Protein AF-A0A7S0XQR8-F1 (afdb_monomer_lite)

Foldseek 3Di:
DQFDPPVLFDPPDDSVVGGDPDDDDPPPPPDDDPQPDAQEQEDEPPLADPPDPSNVSSVSNCVVVVHAYAYDYDDDDFDPPPDPDPDPPVPDPVDDDPPNPDGCDPVNVVVVVVSNVVSCVVCVVVVHHD

pLDDT: mean 82.8, std 17.37, range [46.28, 98.38]

Structure (mmCIF, N/CA/C/O backbone):
data_AF-A0A7S0XQR8-F1
#
_entry.id   AF-A0A7S0XQR8-F1
#
loop_
_atom_site.group_PDB
_atom_site.id
_atom_site.type_symbol
_atom_site.label_atom_id
_atom_site.label_alt_id
_atom_site.label_comp_id
_atom_site.label_asym_id
_atom_site.label_entity_id
_atom_site.label_seq_id
_atom_site.pdbx_PDB_ins_code
_atom_site.Cartn_x
_atom_site.Cartn_y
_atom_site.Cartn_z
_atom_site.occupancy
_atom_site.B_iso_or_equiv
_atom_site.auth_seq_id
_atom_site.auth_comp_id
_atom_site.auth_asym_id
_atom_site.auth_atom_id
_atom_site.pdbx_PDB_model_num
ATOM 1 N N . ASP A 1 1 ? 14.824 14.125 15.981 1.00 71.06 1 ASP A N 1
ATOM 2 C CA . ASP A 1 1 ? 14.408 13.001 15.124 1.00 71.06 1 ASP A CA 1
ATOM 3 C C . ASP A 1 1 ? 12.942 13.220 14.765 1.00 71.06 1 ASP A C 1
ATOM 5 O O . ASP A 1 1 ? 12.205 13.658 15.638 1.00 71.06 1 ASP A O 1
ATOM 9 N N . ARG A 1 2 ? 12.547 13.032 13.500 1.00 85.00 2 ARG A N 1
ATOM 10 C CA . ARG A 1 2 ? 11.142 13.145 13.051 1.00 85.00 2 ARG A CA 1
ATOM 11 C C . ARG A 1 2 ? 10.463 11.772 13.000 1.00 85.00 2 ARG A C 1
ATOM 13 O O . ARG A 1 2 ? 9.470 11.608 12.299 1.00 85.00 2 ARG A O 1
ATOM 20 N N . SER A 1 3 ? 11.015 10.763 13.669 1.00 88.06 3 SER A N 1
ATOM 21 C CA . SER A 1 3 ? 10.360 9.468 13.847 1.00 88.06 3 SER A CA 1
ATOM 22 C C . SER A 1 3 ? 8.970 9.634 14.463 1.00 88.06 3 SER A C 1
ATOM 24 O O . SER A 1 3 ? 8.762 10.519 15.296 1.00 88.06 3 SER A O 1
ATOM 26 N N . VAL A 1 4 ? 8.029 8.768 14.086 1.00 89.44 4 VAL A N 1
ATOM 27 C CA . VAL A 1 4 ? 6.722 8.718 14.754 1.00 89.44 4 VAL A CA 1
ATOM 28 C C . VAL A 1 4 ? 6.941 8.367 16.238 1.00 89.44 4 VAL A C 1
ATOM 30 O O . VAL A 1 4 ? 7.815 7.542 16.530 1.00 89.44 4 VAL A O 1
ATOM 33 N N . PRO A 1 5 ? 6.203 8.981 17.185 1.00 89.19 5 PRO A N 1
ATOM 34 C CA . PRO A 1 5 ? 6.317 8.648 18.601 1.00 89.19 5 PRO A CA 1
ATOM 35 C C . PRO A 1 5 ? 6.113 7.152 18.850 1.00 89.19 5 PRO A C 1
ATOM 37 O O . PRO A 1 5 ? 5.190 6.552 18.303 1.00 89.19 5 PRO A O 1
ATOM 40 N N . SER A 1 6 ? 6.918 6.552 19.732 1.00 87.94 6 SER A N 1
ATOM 41 C CA . SER A 1 6 ? 6.830 5.117 20.054 1.00 87.94 6 SER A CA 1
ATOM 42 C C . SER A 1 6 ? 5.462 4.679 20.594 1.00 87.94 6 SER A C 1
ATOM 44 O O . SER A 1 6 ? 5.177 3.492 20.624 1.00 87.94 6 SER A O 1
ATOM 46 N N . THR A 1 7 ? 4.620 5.619 21.028 1.00 89.25 7 THR A N 1
ATOM 47 C CA . THR A 1 7 ? 3.235 5.373 21.455 1.00 89.25 7 THR A CA 1
ATOM 48 C C . THR A 1 7 ? 2.279 5.081 20.296 1.00 89.25 7 THR A C 1
ATOM 50 O O . THR A 1 7 ? 1.242 4.474 20.521 1.00 89.25 7 THR A O 1
ATOM 53 N N . GLU A 1 8 ? 2.601 5.526 19.079 1.00 88.69 8 GLU A N 1
ATOM 54 C CA . GLU A 1 8 ? 1.808 5.301 17.856 1.00 88.69 8 GLU A CA 1
ATOM 55 C C . GLU A 1 8 ? 2.406 4.204 16.958 1.00 88.69 8 GLU A C 1
ATOM 57 O O . GLU A 1 8 ? 1.848 3.864 15.915 1.00 88.69 8 GLU A O 1
ATOM 62 N N . VAL A 1 9 ? 3.569 3.670 17.337 1.00 93.44 9 VAL A N 1
ATOM 63 C CA . VAL A 1 9 ? 4.271 2.606 16.618 1.00 93.44 9 VAL A CA 1
ATOM 64 C C . VAL A 1 9 ? 4.035 1.288 17.361 1.00 93.44 9 VAL A C 1
ATOM 66 O O . VAL A 1 9 ? 4.172 1.247 18.584 1.00 93.44 9 VAL A O 1
ATOM 69 N N . PRO A 1 10 ? 3.706 0.187 16.663 1.00 94.75 10 PRO A N 1
ATOM 70 C CA . PRO A 1 10 ? 3.485 -1.089 17.326 1.00 94.75 10 PRO A CA 1
ATOM 71 C C . PRO A 1 10 ? 4.796 -1.631 17.906 1.00 94.75 10 PRO A C 1
ATOM 73 O O . PRO A 1 10 ? 5.871 -1.405 17.354 1.00 94.75 10 PRO A O 1
ATOM 76 N N . SER A 1 11 ? 4.713 -2.420 18.980 1.00 94.81 11 SER A N 1
ATOM 77 C CA . SER A 1 11 ? 5.889 -2.912 19.722 1.00 94.81 11 SER A CA 1
ATOM 78 C C . SER A 1 11 ? 6.893 -3.721 18.888 1.00 94.81 11 SER A C 1
ATOM 80 O O . SER A 1 11 ? 8.070 -3.786 19.235 1.00 94.81 11 SER A O 1
ATOM 82 N N . TRP A 1 12 ? 6.448 -4.330 17.787 1.00 94.88 12 TRP A N 1
ATOM 83 C CA . TRP A 1 12 ? 7.282 -5.100 16.860 1.00 94.88 12 TRP A CA 1
ATOM 84 C C . TRP A 1 12 ? 7.957 -4.250 15.770 1.00 94.88 12 TRP A C 1
ATOM 86 O O . TRP A 1 12 ? 8.796 -4.763 15.028 1.00 94.88 12 TRP A O 1
ATOM 96 N N . MET A 1 13 ? 7.612 -2.966 15.639 1.00 94.81 13 MET A N 1
ATOM 97 C CA . MET A 1 13 ? 8.189 -2.061 14.645 1.00 94.81 13 MET A CA 1
ATOM 98 C C . MET A 1 13 ? 9.190 -1.111 15.297 1.00 94.81 13 MET A C 1
ATOM 100 O O . MET A 1 13 ? 8.903 -0.436 16.278 1.00 94.81 13 MET A O 1
ATOM 104 N N . LEU A 1 14 ? 10.372 -1.006 14.692 1.00 94.25 14 LEU A N 1
ATOM 105 C CA . LEU A 1 14 ? 11.354 -0.001 15.086 1.00 94.25 14 LEU A CA 1
ATOM 106 C C . LEU A 1 14 ? 10.855 1.398 14.679 1.00 94.25 14 LEU A C 1
ATOM 108 O O . LEU A 1 14 ? 10.604 1.599 13.484 1.00 94.25 14 LEU A O 1
ATOM 112 N N . PRO A 1 15 ? 10.780 2.383 15.595 1.00 93.00 15 PRO A N 1
ATOM 113 C CA . PRO A 1 15 ? 10.345 3.745 15.267 1.00 93.00 15 PRO A CA 1
ATOM 114 C C . PRO A 1 15 ? 11.150 4.389 14.133 1.00 93.00 15 PRO A C 1
ATOM 116 O O . PR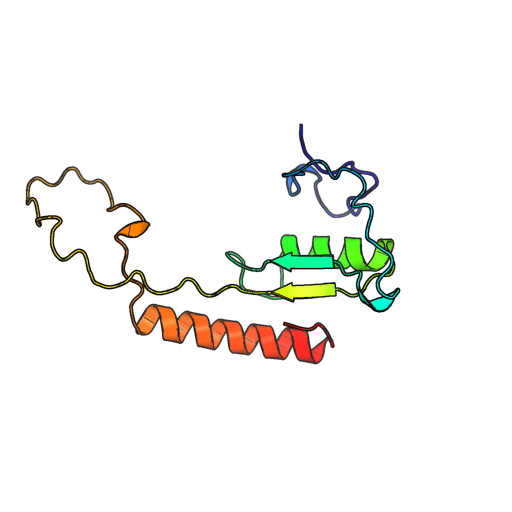O A 1 15 ? 10.600 5.142 13.334 1.00 93.00 15 PRO A O 1
ATOM 119 N N . GLN A 1 16 ? 12.426 4.017 13.985 1.00 93.88 16 GLN A N 1
ATOM 120 C CA . GLN A 1 16 ? 13.337 4.500 12.939 1.00 93.88 16 GLN A CA 1
ATOM 121 C C . GLN A 1 16 ? 12.922 4.080 11.519 1.00 93.88 16 GLN A C 1
ATOM 123 O O . GLN A 1 16 ? 13.425 4.631 10.542 1.00 93.88 16 GLN A O 1
ATOM 128 N N . ARG A 1 17 ? 12.003 3.113 11.376 1.00 93.81 17 ARG A N 1
ATOM 129 C CA . ARG A 1 17 ? 11.389 2.763 10.081 1.00 93.81 17 ARG A CA 1
ATOM 130 C C . ARG A 1 17 ? 10.320 3.761 9.645 1.00 93.81 17 ARG A C 1
ATOM 132 O O . ARG A 1 17 ? 9.860 3.693 8.509 1.00 93.81 17 ARG A O 1
ATOM 139 N N . THR A 1 18 ? 9.928 4.670 10.530 1.00 94.69 18 THR A N 1
ATOM 140 C CA . THR A 1 18 ? 8.905 5.681 10.283 1.00 94.69 18 THR A CA 1
ATOM 141 C C . THR A 1 18 ? 9.516 7.072 10.362 1.00 94.69 18 THR A C 1
ATOM 143 O O . THR A 1 18 ? 10.471 7.316 11.098 1.00 94.69 18 THR A O 1
ATOM 146 N N . ARG A 1 19 ? 8.958 8.008 9.596 1.00 94.06 19 ARG A N 1
ATOM 147 C CA . ARG A 1 19 ? 9.324 9.420 9.673 1.00 94.06 19 ARG A CA 1
ATOM 148 C C . ARG A 1 19 ? 8.122 10.274 9.310 1.00 94.06 19 ARG A C 1
ATOM 150 O O . ARG A 1 19 ? 7.564 10.121 8.227 1.00 94.06 19 ARG A O 1
ATOM 157 N N . VAL A 1 20 ? 7.765 11.198 10.189 1.00 93.19 20 VAL A N 1
ATOM 158 C CA . VAL A 1 20 ? 6.780 12.245 9.937 1.00 93.19 20 VAL A CA 1
ATOM 159 C C . VAL A 1 20 ? 7.371 13.214 8.914 1.00 93.19 20 VAL A C 1
ATOM 161 O O . VAL A 1 20 ? 8.376 13.883 9.167 1.00 93.19 20 VAL A O 1
ATOM 164 N N . LEU A 1 21 ? 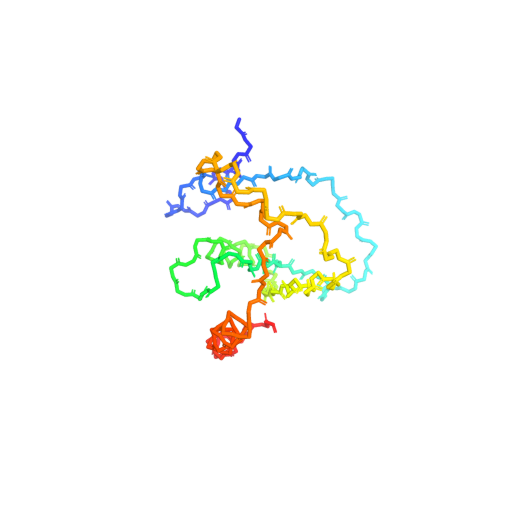6.777 13.245 7.721 1.00 92.00 21 LEU A N 1
ATOM 165 C CA . LEU A 1 21 ? 7.202 14.145 6.645 1.00 92.00 21 LEU A CA 1
ATOM 166 C C . LEU A 1 21 ? 6.598 15.540 6.816 1.00 92.00 21 LEU A C 1
ATOM 168 O O . LEU A 1 21 ? 7.296 16.538 6.641 1.00 92.00 21 LEU A O 1
ATOM 172 N N . THR A 1 22 ? 5.329 15.586 7.215 1.00 88.81 22 THR A N 1
ATOM 173 C CA . THR A 1 22 ? 4.551 16.808 7.400 1.00 88.81 22 THR A CA 1
ATOM 174 C C . THR A 1 22 ? 3.880 16.745 8.763 1.00 88.81 22 THR A C 1
ATOM 176 O O . THR A 1 22 ? 3.156 15.793 9.055 1.00 88.81 22 THR A O 1
ATOM 179 N N . GLU A 1 23 ? 4.140 17.742 9.607 1.00 81.44 23 GLU A N 1
ATOM 180 C CA . GLU A 1 23 ? 3.404 17.910 10.858 1.00 81.44 23 GLU A CA 1
ATOM 181 C C . GLU A 1 23 ? 1.957 18.259 10.515 1.00 81.44 23 GLU A C 1
ATOM 183 O O . GLU A 1 23 ? 1.684 19.127 9.687 1.00 81.44 23 GLU A O 1
ATOM 188 N N . THR A 1 24 ? 1.019 17.509 11.081 1.00 67.50 24 THR A N 1
ATOM 189 C CA . THR A 1 24 ? -0.397 17.718 10.797 1.00 67.50 24 THR A CA 1
ATOM 190 C C . THR A 1 24 ? -0.870 18.899 11.636 1.00 67.50 24 THR A C 1
ATOM 192 O O . THR A 1 24 ? -1.097 18.747 12.833 1.00 67.50 24 THR A O 1
ATOM 195 N N . GLU A 1 25 ? -1.056 20.071 11.027 1.00 57.47 25 GLU A N 1
ATOM 196 C CA . GLU A 1 25 ? -2.073 20.985 11.543 1.00 57.47 25 GLU A CA 1
ATOM 197 C C . GLU A 1 25 ? -3.397 20.233 11.475 1.00 57.47 25 GLU A C 1
ATOM 199 O O . GLU A 1 25 ? -3.689 19.610 10.452 1.00 57.47 25 GLU A O 1
ATOM 204 N N . THR A 1 26 ? -4.153 20.226 12.575 1.00 47.81 26 THR A N 1
ATOM 205 C CA . THR A 1 26 ? -5.492 19.645 12.669 1.00 47.81 26 THR A CA 1
ATOM 206 C C . THR A 1 26 ? -6.242 19.984 11.391 1.00 47.81 26 THR A C 1
ATOM 208 O O . THR A 1 26 ? -6.661 21.128 11.218 1.00 47.81 26 THR A O 1
ATOM 211 N N . ILE A 1 27 ? -6.355 19.029 10.459 1.00 51.88 27 ILE A N 1
ATOM 212 C CA . ILE A 1 27 ? -7.108 19.243 9.228 1.00 51.88 27 ILE A CA 1
ATOM 213 C C . ILE A 1 27 ? -8.519 19.486 9.736 1.00 51.88 27 ILE A C 1
ATOM 215 O O . ILE A 1 27 ? -9.192 18.547 10.164 1.00 51.88 27 ILE A O 1
ATOM 219 N N . SER A 1 28 ? -8.918 20.759 9.788 1.00 46.38 28 SER A N 1
ATOM 220 C CA . SER A 1 28 ? -10.253 21.202 10.162 1.00 46.38 28 SER A CA 1
ATOM 221 C C . SER A 1 28 ? -11.154 20.763 9.021 1.00 46.38 28 SER A C 1
ATOM 223 O O . SER A 1 28 ? -11.452 21.495 8.078 1.00 46.38 28 SER A O 1
ATOM 225 N N . ARG A 1 29 ? -11.436 19.462 9.016 1.00 51.16 29 ARG A N 1
ATOM 226 C CA . ARG A 1 29 ? -12.143 18.770 7.961 1.00 51.16 29 ARG A CA 1
ATOM 227 C C . ARG A 1 29 ? -13.578 19.226 8.126 1.00 51.16 29 ARG A C 1
ATOM 229 O O . ARG A 1 29 ? -14.257 18.841 9.076 1.00 51.16 29 ARG A O 1
ATOM 236 N N . LYS A 1 30 ? -14.016 20.120 7.236 1.00 49.56 30 LYS A N 1
ATOM 237 C CA . LYS A 1 30 ? -15.432 20.431 7.043 1.00 49.56 30 LYS A CA 1
ATOM 238 C C . LYS A 1 30 ? -16.133 19.076 7.003 1.00 49.56 30 LYS A C 1
ATOM 240 O O . LYS A 1 30 ? -15.790 18.278 6.133 1.00 49.56 30 LYS A O 1
ATOM 245 N N . LYS A 1 31 ? -16.971 18.798 8.009 1.00 46.28 31 LYS A N 1
ATOM 246 C CA . LYS A 1 31 ? -17.604 17.502 8.298 1.00 46.28 31 LYS A CA 1
ATOM 247 C C . LYS A 1 31 ? -18.457 17.061 7.105 1.00 46.28 31 LYS A C 1
ATOM 249 O O . LYS A 1 31 ? -19.665 17.248 7.075 1.00 46.28 31 LYS A O 1
ATOM 254 N N . THR A 1 32 ? -17.784 16.574 6.081 1.00 54.03 32 THR A N 1
ATOM 255 C CA . THR A 1 32 ? -18.287 15.595 5.136 1.00 54.03 32 THR A CA 1
ATOM 256 C C . THR A 1 32 ? -18.263 14.278 5.924 1.00 54.03 32 THR A C 1
ATOM 258 O O . THR A 1 32 ? -17.503 14.159 6.888 1.00 54.03 32 THR A O 1
ATOM 261 N N . SER A 1 33 ? -19.278 13.450 5.713 1.00 58.56 33 SER A N 1
ATOM 262 C CA . SER A 1 33 ? -19.674 12.251 6.470 1.00 58.56 33 SER A CA 1
ATOM 263 C C . SER A 1 33 ? -18.557 11.474 7.193 1.00 58.56 33 SER A C 1
ATOM 265 O O . SER A 1 33 ? -17.403 11.468 6.783 1.00 58.56 33 SER A O 1
ATOM 267 N N . GLU 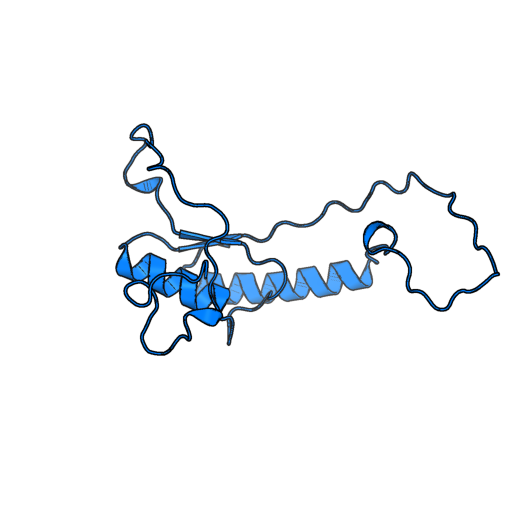A 1 34 ? -18.902 10.734 8.256 1.00 56.19 34 GLU A N 1
ATOM 268 C CA . GLU A 1 34 ? -17.953 9.844 8.965 1.00 56.19 34 GLU A CA 1
ATOM 269 C C . GLU A 1 34 ? -17.210 8.861 8.030 1.00 56.19 34 GLU A C 1
ATOM 271 O O . GLU A 1 34 ? -16.095 8.449 8.349 1.00 56.19 34 GLU A O 1
ATOM 276 N N . ASP A 1 35 ? -17.768 8.592 6.846 1.00 62.66 35 ASP A N 1
ATOM 277 C CA . ASP A 1 35 ? -17.198 7.765 5.777 1.00 62.66 35 ASP A CA 1
ATOM 278 C C . ASP A 1 35 ? -15.997 8.381 5.020 1.00 62.66 35 ASP A C 1
ATOM 280 O O . ASP A 1 35 ? -15.301 7.666 4.295 1.00 62.66 35 ASP A O 1
ATOM 284 N N . ASP A 1 36 ? -15.701 9.676 5.186 1.00 74.19 36 ASP A N 1
ATOM 285 C CA . ASP A 1 36 ? -14.662 10.374 4.401 1.00 74.19 36 ASP A CA 1
ATOM 286 C C . ASP A 1 36 ? -13.244 10.256 4.989 1.00 74.19 36 ASP A C 1
ATOM 288 O O . ASP A 1 36 ? -12.266 10.784 4.450 1.00 74.19 36 ASP A O 1
ATOM 292 N N . ASN A 1 37 ? -13.102 9.540 6.105 1.00 86.31 37 ASN A N 1
ATOM 293 C CA . ASN A 1 37 ? -11.837 9.394 6.811 1.00 86.31 37 ASN A CA 1
ATOM 294 C C . ASN A 1 37 ? -11.248 8.006 6.559 1.00 86.31 37 ASN A C 1
ATOM 296 O O . ASN A 1 37 ? -11.887 6.993 6.815 1.00 86.31 37 ASN A O 1
ATOM 300 N N . CYS A 1 38 ? -9.998 7.943 6.109 1.00 92.44 38 CYS A N 1
ATOM 301 C CA . CYS A 1 38 ? -9.278 6.685 5.940 1.00 92.44 38 CYS A CA 1
ATOM 302 C C . CYS A 1 38 ? -7.789 6.862 6.235 1.00 92.44 38 CYS A C 1
ATOM 304 O O . CYS A 1 38 ? -7.270 7.982 6.267 1.00 92.44 38 CYS A O 1
ATOM 306 N N . VAL A 1 39 ? -7.100 5.741 6.429 1.00 95.31 39 VAL A N 1
ATOM 307 C CA . VAL A 1 39 ? -5.647 5.689 6.274 1.00 95.31 39 VAL A CA 1
ATOM 308 C C . VAL A 1 39 ? -5.364 5.284 4.834 1.00 95.31 39 VAL A C 1
ATOM 310 O O . VAL A 1 39 ? -5.818 4.235 4.383 1.00 95.31 39 VAL A O 1
ATOM 313 N N . LEU A 1 40 ? -4.626 6.125 4.113 1.00 96.12 40 LEU A N 1
ATOM 314 C CA . LEU A 1 40 ? -4.232 5.873 2.732 1.00 96.12 40 LEU A CA 1
ATOM 315 C C . LEU A 1 40 ? -2.753 5.482 2.685 1.00 96.12 40 LEU A C 1
ATOM 317 O O . LEU A 1 40 ? -1.890 6.276 3.060 1.00 96.12 40 LEU A O 1
ATOM 321 N N . TYR A 1 41 ? -2.454 4.275 2.208 1.00 98.00 41 TYR A N 1
ATOM 322 C CA . TYR A 1 41 ? -1.088 3.845 1.926 1.00 98.00 41 TYR A CA 1
ATOM 323 C C . TYR A 1 41 ? -0.761 4.056 0.446 1.00 98.00 41 TYR A C 1
ATOM 325 O O . TYR A 1 41 ? -1.280 3.359 -0.424 1.00 98.00 41 TYR A O 1
ATOM 333 N N . TRP A 1 42 ? 0.121 5.013 0.162 1.00 97.62 42 TRP A N 1
ATOM 334 C CA . TRP A 1 42 ? 0.646 5.234 -1.183 1.00 97.62 42 TRP A CA 1
ATOM 335 C C . TRP A 1 42 ? 1.784 4.249 -1.477 1.00 97.62 42 TRP A C 1
ATOM 337 O O . TRP A 1 42 ? 2.928 4.420 -1.049 1.00 97.62 42 TRP A O 1
ATOM 347 N N . MET A 1 43 ? 1.448 3.182 -2.195 1.00 97.38 43 MET A N 1
ATOM 348 C CA . MET A 1 43 ? 2.357 2.111 -2.574 1.00 97.38 43 MET A CA 1
ATOM 349 C C . MET A 1 43 ? 3.078 2.491 -3.866 1.00 97.38 43 MET A C 1
ATOM 351 O O . MET A 1 43 ? 2.503 2.384 -4.941 1.00 97.38 43 MET A O 1
ATOM 355 N N . GLN A 1 44 ? 4.337 2.923 -3.783 1.00 93.06 44 GLN A N 1
ATOM 356 C CA . GLN A 1 44 ? 5.116 3.295 -4.975 1.00 93.06 44 GLN A CA 1
ATOM 357 C C . GLN A 1 44 ? 6.310 2.374 -5.233 1.00 93.06 44 GLN A C 1
ATOM 359 O O . GLN A 1 44 ? 6.431 1.823 -6.319 1.00 93.06 44 GLN A O 1
ATOM 364 N N . ARG A 1 45 ? 7.192 2.194 -4.242 1.00 93.81 45 ARG A N 1
ATOM 365 C CA . ARG A 1 45 ? 8.417 1.390 -4.398 1.00 93.81 45 ARG A CA 1
ATOM 366 C C . ARG A 1 45 ? 8.207 -0.081 -4.045 1.00 93.81 45 ARG A C 1
ATOM 368 O O . ARG A 1 45 ? 8.617 -0.971 -4.777 1.00 93.81 45 ARG A O 1
ATOM 375 N N . ASP A 1 46 ? 7.604 -0.329 -2.890 1.00 96.44 46 ASP A N 1
ATOM 376 C CA . ASP A 1 46 ? 7.412 -1.666 -2.337 1.00 96.44 46 ASP A CA 1
ATOM 377 C C . ASP A 1 46 ? 6.061 -2.237 -2.815 1.00 96.44 46 ASP A C 1
ATOM 379 O O . ASP A 1 46 ? 5.120 -2.357 -2.035 1.00 96.44 46 ASP A O 1
ATOM 383 N N . VAL A 1 47 ? 5.950 -2.539 -4.117 1.00 96.06 47 VAL A N 1
ATOM 384 C CA . VAL A 1 47 ? 4.716 -3.040 -4.763 1.00 96.06 47 VAL A CA 1
ATOM 385 C C . VAL A 1 47 ? 4.494 -4.526 -4.445 1.00 96.06 47 VAL A C 1
ATOM 387 O O . VAL A 1 47 ? 4.725 -5.401 -5.272 1.00 96.06 47 VAL A O 1
ATOM 390 N N . ARG A 1 48 ? 4.134 -4.815 -3.190 1.00 97.56 48 ARG A N 1
ATOM 391 C CA . ARG A 1 48 ? 3.830 -6.156 -2.658 1.00 97.56 48 ARG A CA 1
ATOM 392 C C . ARG A 1 48 ? 2.973 -6.057 -1.394 1.00 97.56 48 ARG A C 1
ATOM 394 O O . ARG A 1 48 ? 3.065 -5.058 -0.671 1.00 97.56 48 ARG A O 1
ATOM 401 N N . THR A 1 49 ? 2.199 -7.099 -1.087 1.00 97.94 49 THR A N 1
ATOM 402 C CA . THR A 1 49 ? 1.368 -7.150 0.133 1.00 97.94 49 THR A CA 1
ATOM 403 C C . THR A 1 49 ? 2.061 -7.823 1.322 1.00 97.94 49 THR A C 1
ATOM 405 O O . THR A 1 49 ? 1.807 -7.460 2.470 1.00 97.94 49 THR A O 1
ATOM 408 N N . VAL A 1 50 ? 2.975 -8.761 1.062 1.00 97.25 50 VAL A N 1
ATOM 409 C CA . VAL A 1 50 ? 3.716 -9.516 2.084 1.00 97.25 50 VAL A CA 1
ATOM 410 C C . VAL A 1 50 ? 5.037 -8.820 2.415 1.00 97.25 50 VAL A C 1
ATOM 412 O O . VAL A 1 50 ? 5.697 -8.259 1.538 1.00 97.25 50 VAL A O 1
ATOM 415 N N . ASP A 1 51 ? 5.420 -8.827 3.695 1.00 96.88 51 ASP A N 1
ATOM 416 C CA . ASP A 1 51 ? 6.669 -8.236 4.199 1.00 96.88 51 ASP A CA 1
ATOM 417 C C . ASP A 1 51 ? 6.888 -6.781 3.741 1.00 96.88 51 ASP A C 1
ATOM 419 O O . ASP A 1 51 ? 7.982 -6.338 3.360 1.00 96.88 51 ASP A O 1
ATOM 423 N N . ASN A 1 52 ? 5.799 -6.013 3.763 1.00 97.75 52 ASN A N 1
ATOM 424 C CA . ASN A 1 52 ? 5.782 -4.598 3.434 1.00 97.75 52 ASN A CA 1
ATOM 425 C C . ASN A 1 52 ? 5.577 -3.764 4.704 1.00 97.75 52 ASN A C 1
ATOM 427 O O . ASN A 1 52 ? 4.457 -3.577 5.174 1.00 97.75 52 ASN A O 1
ATOM 431 N N . TRP A 1 53 ? 6.671 -3.223 5.247 1.00 97.25 53 TRP A N 1
ATOM 432 C CA . TRP A 1 53 ? 6.635 -2.407 6.466 1.00 97.25 53 TRP A CA 1
ATOM 433 C C . TRP A 1 53 ? 5.735 -1.173 6.355 1.00 97.25 53 TRP A C 1
ATOM 435 O O . TRP A 1 53 ? 5.113 -0.798 7.346 1.00 97.25 53 TRP A O 1
ATOM 445 N N . GLY A 1 54 ? 5.648 -0.555 5.172 1.00 97.12 54 GLY A N 1
ATOM 446 C CA . GLY A 1 54 ? 4.778 0.600 4.952 1.00 97.12 54 GLY A CA 1
ATOM 447 C C . GLY A 1 54 ? 3.302 0.220 5.055 1.00 97.12 54 GLY A C 1
ATOM 448 O O . GLY A 1 54 ? 2.544 0.885 5.759 1.00 97.12 54 GLY A O 1
ATOM 449 N N . LEU A 1 55 ? 2.922 -0.895 4.426 1.00 97.94 55 LEU A N 1
ATOM 450 C CA . LEU A 1 55 ? 1.560 -1.424 4.489 1.00 97.94 55 LEU A CA 1
ATOM 451 C C . LEU A 1 55 ? 1.194 -1.908 5.899 1.00 97.94 55 LEU A C 1
ATOM 453 O O . LEU A 1 55 ? 0.118 -1.580 6.392 1.00 97.94 55 LEU A O 1
ATOM 457 N N . LEU A 1 56 ? 2.094 -2.633 6.573 1.00 97.62 56 LEU A N 1
ATOM 458 C CA . LEU A 1 56 ? 1.886 -3.108 7.947 1.00 97.62 56 LEU A CA 1
ATOM 459 C C . LEU A 1 56 ? 1.683 -1.944 8.925 1.00 97.62 56 LEU A C 1
ATOM 461 O O . LEU A 1 56 ? 0.806 -1.999 9.786 1.00 97.62 56 LEU A O 1
ATOM 465 N N . PHE A 1 57 ? 2.461 -0.869 8.778 1.00 97.50 57 PHE A N 1
ATOM 466 C CA . PHE A 1 57 ? 2.284 0.329 9.594 1.00 97.50 57 PHE A CA 1
ATOM 467 C C . PHE A 1 57 ? 0.950 1.027 9.301 1.00 97.50 57 PHE A C 1
ATOM 469 O O . PHE A 1 57 ? 0.222 1.376 10.228 1.00 97.50 57 PHE A O 1
ATOM 476 N N . ALA A 1 58 ? 0.584 1.181 8.025 1.00 97.31 58 ALA A N 1
ATOM 477 C CA . ALA A 1 58 ? -0.695 1.772 7.638 1.00 97.31 58 ALA A CA 1
ATOM 478 C C . ALA A 1 58 ? -1.892 0.965 8.168 1.00 97.31 58 ALA A C 1
ATOM 480 O O . ALA A 1 58 ? -2.850 1.547 8.675 1.00 97.31 58 ALA A O 1
ATOM 481 N N . GLN A 1 59 ? -1.818 -0.368 8.118 1.00 97.12 59 GLN A N 1
ATOM 482 C CA . GLN A 1 59 ? -2.822 -1.257 8.701 1.00 97.12 59 GLN A CA 1
ATOM 483 C C . GLN A 1 59 ? -2.934 -1.075 10.216 1.00 97.12 59 GLN A C 1
ATOM 485 O O . GLN A 1 59 ? -4.046 -0.975 10.731 1.00 97.12 59 GLN A O 1
ATOM 490 N N . HIS A 1 60 ? -1.805 -0.997 10.926 1.00 97.00 60 HIS A N 1
ATOM 491 C CA . HIS A 1 60 ? -1.806 -0.739 12.364 1.00 97.00 60 HIS A CA 1
ATOM 492 C C . HIS A 1 60 ? -2.481 0.599 12.695 1.00 97.00 60 HIS A C 1
ATOM 494 O O . HIS A 1 60 ? -3.387 0.636 13.522 1.00 97.00 60 HIS A O 1
ATOM 500 N N . LEU A 1 61 ? -2.122 1.678 11.991 1.00 94.69 61 LEU A N 1
ATOM 501 C CA . LEU A 1 61 ? -2.750 2.988 12.186 1.00 94.69 61 LEU A CA 1
ATOM 502 C C . LEU A 1 61 ? -4.255 2.965 11.900 1.00 94.69 61 LEU A C 1
ATOM 504 O O . LEU A 1 61 ? -5.025 3.586 12.631 1.00 94.69 61 LEU A O 1
ATOM 508 N N . ALA A 1 62 ? -4.675 2.268 10.843 1.00 95.00 62 ALA A N 1
ATOM 509 C CA . ALA A 1 62 ? -6.083 2.114 10.493 1.00 95.00 62 ALA A CA 1
ATOM 510 C C . ALA A 1 62 ? -6.852 1.395 11.612 1.00 95.00 62 ALA A C 1
ATOM 512 O O . ALA A 1 62 ? -7.917 1.854 12.021 1.00 95.00 62 ALA A O 1
ATOM 513 N N . HIS A 1 63 ? -6.271 0.324 12.160 1.00 95.25 63 HIS A N 1
ATOM 514 C CA . HIS A 1 63 ? -6.839 -0.433 13.272 1.00 95.25 63 HIS A CA 1
ATOM 515 C C . HIS A 1 63 ? -6.957 0.409 14.553 1.00 95.25 63 HIS A C 1
ATOM 517 O O . HIS A 1 63 ? -8.053 0.529 15.099 1.00 95.25 63 HIS A O 1
ATOM 523 N N . GLU A 1 64 ? -5.869 1.050 14.996 1.00 94.19 64 GLU A N 1
ATOM 524 C CA . GLU A 1 64 ? -5.857 1.875 16.217 1.00 94.19 64 GLU A CA 1
ATOM 525 C C . GLU A 1 64 ? -6.839 3.049 16.134 1.00 94.19 64 GLU A C 1
ATOM 527 O O . GLU A 1 64 ? -7.524 3.378 17.104 1.00 94.19 64 GLU A O 1
ATOM 532 N N . LYS A 1 65 ? -6.956 3.662 14.951 1.00 91.50 65 LYS A N 1
ATOM 533 C CA . LYS A 1 65 ? -7.859 4.797 14.713 1.00 91.50 65 LYS A CA 1
ATOM 534 C C . LYS A 1 65 ? -9.279 4.373 14.334 1.00 91.50 65 LYS A C 1
ATOM 536 O O . LYS A 1 65 ? -10.130 5.246 14.190 1.00 91.50 65 LYS A O 1
ATOM 541 N N . LYS A 1 66 ? -9.545 3.069 14.185 1.00 93.25 66 LYS A N 1
ATOM 542 C CA . LYS A 1 66 ? -10.823 2.509 13.707 1.00 93.25 66 LYS A CA 1
ATOM 543 C C . LYS A 1 66 ? -11.282 3.132 12.383 1.00 93.25 66 LYS A C 1
ATOM 545 O O . LYS A 1 66 ? -12.453 3.457 12.212 1.00 93.25 66 LYS A O 1
ATOM 550 N N . LEU A 1 67 ? -10.345 3.317 11.457 1.00 93.06 67 LEU A N 1
ATOM 551 C CA . LEU A 1 67 ? -10.590 3.865 10.124 1.00 93.06 67 LEU A CA 1
ATOM 552 C C . LEU A 1 67 ? -10.392 2.784 9.054 1.00 93.06 67 LEU A C 1
ATOM 554 O O . LEU A 1 67 ? -9.568 1.887 9.240 1.00 93.06 67 LEU A O 1
ATOM 558 N N . PRO A 1 68 ? -11.083 2.873 7.906 1.00 94.81 68 PRO A N 1
ATOM 559 C CA . PRO A 1 68 ? -10.783 2.019 6.766 1.00 94.81 68 PRO A CA 1
ATOM 560 C C . PRO A 1 68 ? -9.352 2.257 6.259 1.00 94.81 68 PRO A C 1
ATOM 562 O O . PRO A 1 68 ? -8.869 3.393 6.210 1.00 94.81 68 PRO A O 1
ATOM 565 N N . LEU A 1 69 ? -8.694 1.174 5.841 1.00 96.94 69 LEU A N 1
ATOM 566 C CA . LEU A 1 69 ? -7.434 1.212 5.100 1.00 96.94 69 LEU A CA 1
ATOM 567 C C . LEU A 1 69 ? -7.735 1.213 3.601 1.00 96.94 69 LEU A C 1
ATOM 569 O O . LEU A 1 69 ? -8.516 0.392 3.121 1.00 96.94 69 LEU A O 1
ATOM 573 N N . ARG A 1 70 ? -7.081 2.103 2.862 1.00 97.19 70 ARG A N 1
ATOM 574 C CA . ARG A 1 70 ? -7.062 2.107 1.397 1.00 97.19 70 ARG A CA 1
ATOM 575 C C . ARG A 1 70 ? -5.618 2.106 0.928 1.00 97.19 70 ARG A C 1
ATOM 577 O O . ARG A 1 70 ? -4.759 2.724 1.560 1.00 97.19 70 ARG A O 1
ATOM 584 N N . VAL A 1 71 ? -5.350 1.432 -0.176 1.00 98.06 71 VAL A N 1
ATOM 585 C CA . VAL A 1 71 ? -4.038 1.433 -0.818 1.00 98.06 71 VAL A CA 1
ATOM 586 C C . VAL A 1 71 ? -4.184 2.120 -2.171 1.00 98.06 71 VAL A C 1
ATOM 588 O O . VAL A 1 71 ? -5.229 2.020 -2.797 1.00 98.06 71 VAL A O 1
ATOM 591 N N . VAL A 1 72 ? -3.169 2.870 -2.595 1.00 97.44 72 VAL A N 1
ATOM 592 C CA . VAL A 1 72 ? -3.150 3.506 -3.916 1.00 97.44 72 VAL A CA 1
ATOM 593 C C . VAL A 1 72 ? -1.781 3.349 -4.553 1.00 97.44 72 VAL A C 1
ATOM 595 O O . VAL A 1 72 ? -0.754 3.531 -3.895 1.00 97.44 72 VAL A O 1
ATOM 598 N N . HIS A 1 73 ? -1.768 3.060 -5.849 1.00 96.38 73 HIS A N 1
ATOM 599 C CA . HIS A 1 73 ? -0.589 3.169 -6.697 1.00 96.38 73 HIS A CA 1
ATOM 600 C C . HIS A 1 73 ? -0.828 4.256 -7.745 1.00 96.38 73 HIS A C 1
ATOM 602 O O . HIS A 1 73 ? -1.905 4.338 -8.330 1.00 96.38 73 HIS A O 1
ATOM 608 N N . VAL A 1 74 ? 0.175 5.098 -7.989 1.00 92.75 74 VAL A N 1
ATOM 609 C CA . VAL A 1 74 ? 0.101 6.140 -9.019 1.00 92.75 74 VAL A CA 1
ATOM 610 C C . VAL A 1 74 ? 1.063 5.764 -10.130 1.00 92.75 74 VAL A C 1
ATOM 612 O O . VAL A 1 74 ? 2.275 5.745 -9.918 1.00 92.75 74 VAL A O 1
ATOM 615 N N . LEU A 1 75 ? 0.518 5.477 -11.311 1.00 87.69 75 LEU A N 1
ATOM 616 C CA . LEU A 1 75 ? 1.325 5.269 -12.505 1.00 87.69 75 LEU A CA 1
ATOM 617 C C . LEU A 1 75 ? 1.941 6.603 -12.926 1.00 87.69 75 LEU A C 1
ATOM 619 O O . LEU A 1 75 ? 1.236 7.596 -13.118 1.00 87.69 75 LEU A O 1
ATOM 623 N N . ALA A 1 76 ? 3.263 6.622 -13.080 1.00 77.81 76 ALA A N 1
ATOM 624 C CA . ALA A 1 76 ? 3.927 7.755 -13.699 1.00 77.81 76 ALA A CA 1
ATOM 625 C C . ALA A 1 76 ? 3.487 7.834 -15.165 1.00 77.81 76 ALA A C 1
ATOM 627 O O . ALA A 1 76 ? 3.527 6.833 -15.885 1.00 77.81 76 ALA A O 1
ATOM 628 N N . SER A 1 77 ? 3.080 9.024 -15.614 1.00 70.44 77 SER A N 1
ATOM 629 C CA . SER A 1 77 ? 2.906 9.252 -17.046 1.00 70.44 77 SER A CA 1
ATOM 630 C C . SER A 1 77 ? 4.243 8.968 -17.730 1.00 70.44 77 SER A C 1
ATOM 632 O O . SER A 1 77 ? 5.269 9.452 -17.237 1.00 70.44 77 SER A O 1
ATOM 634 N N . PRO A 1 78 ? 4.274 8.237 -18.859 1.00 63.62 78 PRO A N 1
ATOM 635 C CA . PRO A 1 78 ? 5.460 8.258 -19.693 1.00 63.62 78 PRO A CA 1
ATOM 636 C C . PRO A 1 78 ? 5.743 9.727 -20.018 1.00 63.62 78 PRO A C 1
ATOM 638 O O . PRO A 1 78 ? 4.831 10.464 -20.409 1.00 63.62 78 PRO A O 1
ATOM 641 N N . LEU A 1 79 ? 6.975 10.172 -19.768 1.00 59.12 79 LEU A N 1
ATOM 642 C CA . LEU A 1 79 ? 7.423 11.493 -20.194 1.00 59.12 79 LEU A CA 1
ATOM 643 C C . LEU A 1 79 ? 7.092 11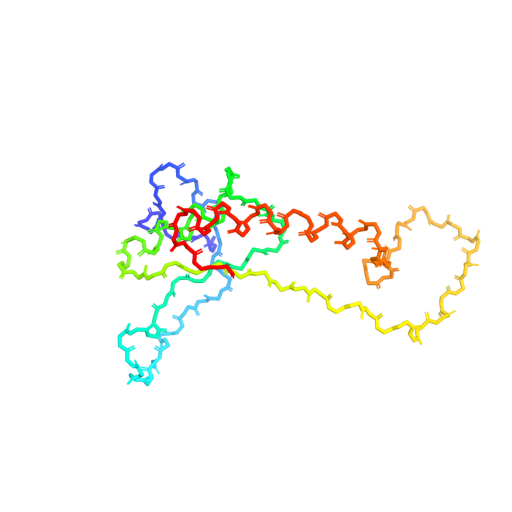.620 -21.683 1.00 59.12 79 LEU A C 1
ATOM 645 O O . LEU A 1 79 ? 7.365 10.688 -22.450 1.00 59.12 79 LEU A O 1
ATOM 649 N N . SER A 1 80 ? 6.449 12.721 -22.086 1.00 53.59 80 SER A N 1
ATOM 650 C CA . SER A 1 80 ? 6.201 12.958 -23.505 1.00 53.59 80 SER A CA 1
ATOM 651 C C . SER A 1 80 ? 7.541 12.845 -24.218 1.00 53.59 80 SER A C 1
ATOM 653 O O . SER A 1 80 ? 8.536 13.409 -23.770 1.00 53.59 80 SER A O 1
ATOM 655 N N . ALA A 1 81 ? 7.586 12.071 -25.299 1.00 52.44 81 ALA A N 1
ATOM 656 C CA . ALA A 1 81 ? 8.802 11.741 -26.041 1.00 52.44 81 ALA A CA 1
ATOM 657 C C . ALA A 1 81 ? 9.457 12.954 -26.750 1.00 52.44 81 ALA A C 1
ATOM 659 O O . ALA A 1 81 ? 10.129 12.791 -27.763 1.00 52.44 81 ALA A O 1
ATOM 660 N N . SER A 1 82 ? 9.228 14.171 -26.257 1.00 48.56 82 SER A N 1
ATOM 661 C CA . SER A 1 82 ? 9.488 15.444 -26.914 1.00 48.56 82 SER A CA 1
ATOM 662 C C . SER A 1 82 ? 10.880 16.029 -26.691 1.00 48.56 82 SER A C 1
ATOM 664 O O . SER A 1 82 ? 11.116 17.106 -27.217 1.00 48.56 82 SER A O 1
ATOM 666 N N . ASP A 1 83 ? 11.816 15.331 -26.042 1.00 52.41 83 ASP A N 1
ATOM 667 C CA . ASP A 1 83 ? 13.236 15.714 -26.091 1.00 52.41 83 ASP A CA 1
ATOM 668 C C . ASP A 1 83 ? 14.071 14.640 -26.812 1.00 52.41 83 ASP A C 1
ATOM 670 O O . ASP A 1 83 ? 14.564 13.696 -26.189 1.00 52.41 83 ASP A O 1
ATOM 674 N N . PRO A 1 84 ? 14.243 14.752 -28.145 1.00 48.09 84 PRO A N 1
ATOM 675 C CA . PRO A 1 84 ? 15.161 13.928 -28.928 1.00 48.09 84 PRO A CA 1
ATOM 676 C C . PRO A 1 84 ? 16.615 14.439 -28.901 1.00 48.09 84 PRO A C 1
ATOM 678 O O . PRO A 1 84 ? 17.436 13.968 -29.684 1.00 48.09 84 PRO A O 1
ATOM 681 N N . HIS A 1 85 ? 16.962 15.403 -28.043 1.00 46.97 85 HIS A N 1
ATOM 682 C CA . HIS A 1 85 ? 18.286 16.032 -28.027 1.00 46.97 85 HIS A CA 1
ATOM 683 C C . HIS A 1 85 ? 18.877 16.125 -26.615 1.00 46.97 85 HIS A C 1
ATOM 685 O O . HIS A 1 85 ? 18.966 17.192 -26.018 1.00 46.97 85 HIS A O 1
ATOM 691 N N . SER A 1 86 ? 19.382 15.007 -26.106 1.00 51.22 86 SER A N 1
ATOM 692 C CA . SER A 1 86 ? 20.691 15.051 -25.456 1.00 51.22 86 SER A CA 1
ATOM 693 C C . SER A 1 86 ? 21.576 14.140 -26.281 1.00 51.22 86 SER A C 1
ATOM 695 O O . SER A 1 86 ? 21.375 12.930 -26.265 1.00 51.22 86 SER A O 1
ATOM 697 N N . SER A 1 87 ? 22.439 14.758 -27.081 1.00 49.06 87 SER A N 1
ATOM 698 C CA . SER A 1 87 ? 23.505 14.114 -27.837 1.00 49.06 87 SER A CA 1
ATOM 699 C C . SER A 1 87 ? 24.110 12.954 -27.056 1.00 49.06 87 SER A C 1
ATOM 701 O O . SER A 1 87 ? 24.456 13.123 -25.885 1.00 49.06 87 SER A O 1
ATOM 703 N N . ASP A 1 88 ? 24.246 11.816 -27.729 1.00 50.88 88 ASP A N 1
ATOM 704 C CA . ASP A 1 88 ? 25.236 10.801 -27.398 1.00 50.88 88 ASP A CA 1
ATOM 705 C C . ASP A 1 88 ? 26.610 11.495 -27.439 1.00 50.88 88 ASP A C 1
ATOM 707 O O . ASP A 1 88 ? 27.245 11.607 -28.485 1.00 50.88 88 ASP A O 1
ATOM 711 N N . ASP A 1 89 ? 27.002 12.124 -26.331 1.00 51.59 89 ASP A N 1
ATOM 712 C CA . ASP A 1 89 ? 28.354 12.632 -26.157 1.00 51.59 89 ASP A CA 1
ATOM 713 C C . ASP A 1 89 ? 29.191 11.417 -25.762 1.00 51.59 89 ASP A C 1
ATOM 715 O O . ASP A 1 89 ? 29.176 10.976 -24.614 1.00 51.59 89 ASP A O 1
ATOM 719 N N . ASP A 1 90 ? 29.885 10.851 -26.751 1.00 52.66 90 ASP A N 1
ATOM 720 C CA . ASP A 1 90 ? 30.838 9.738 -26.637 1.00 52.66 90 ASP A CA 1
ATOM 721 C C . ASP A 1 90 ? 32.029 10.037 -25.687 1.00 52.66 90 ASP A C 1
ATOM 723 O O . ASP A 1 90 ? 32.978 9.257 -25.591 1.00 52.66 90 ASP A O 1
ATOM 727 N N . ASN A 1 91 ? 31.996 11.147 -24.942 1.00 54.22 91 ASN A N 1
ATOM 728 C CA . ASN A 1 91 ? 32.892 11.442 -23.829 1.00 54.22 91 ASN A CA 1
ATOM 729 C C . ASN A 1 91 ? 32.298 10.907 -22.519 1.00 54.22 91 ASN A C 1
ATOM 731 O O . ASN A 1 91 ? 31.807 11.657 -21.676 1.00 54.22 91 ASN A O 1
ATOM 735 N N . ALA A 1 92 ? 32.339 9.584 -22.371 1.00 55.22 92 ALA A N 1
ATOM 736 C CA . ALA A 1 92 ? 31.857 8.862 -21.200 1.00 55.22 92 ALA A CA 1
ATOM 737 C C . ALA A 1 92 ? 32.654 9.225 -19.930 1.00 55.22 92 ALA A C 1
ATOM 739 O O . ALA A 1 92 ? 33.671 8.608 -19.613 1.00 55.22 92 ALA A O 1
ATOM 740 N N . ASP A 1 93 ? 32.164 10.204 -19.171 1.00 63.41 93 ASP A N 1
ATOM 741 C CA . ASP A 1 93 ? 32.185 10.066 -17.717 1.00 63.41 93 ASP A CA 1
ATOM 742 C C . ASP A 1 93 ? 31.251 8.888 -17.392 1.00 63.41 93 ASP A C 1
ATOM 744 O O . ASP A 1 93 ? 30.143 8.815 -17.923 1.00 63.41 93 ASP A O 1
ATOM 748 N N . ASP A 1 94 ? 31.704 7.928 -16.587 1.00 73.56 94 ASP A N 1
ATOM 749 C CA . ASP A 1 94 ? 31.034 6.639 -16.309 1.00 73.56 94 ASP A CA 1
ATOM 750 C C . ASP A 1 94 ? 29.778 6.820 -15.419 1.00 73.56 94 ASP A C 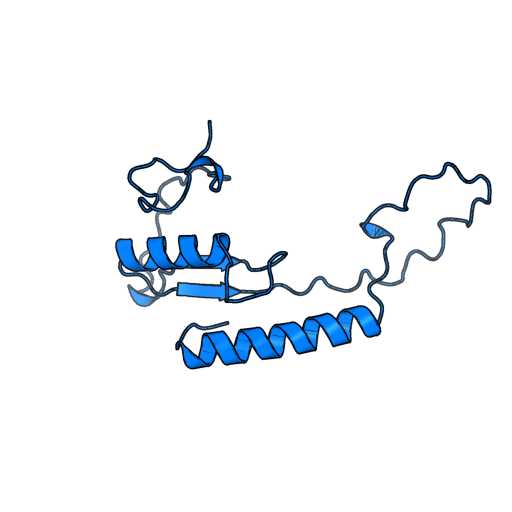1
ATOM 752 O O . ASP A 1 94 ? 29.408 5.978 -14.596 1.00 73.56 94 ASP A O 1
ATOM 756 N N . THR A 1 95 ? 29.140 7.990 -15.511 1.00 72.19 95 THR A N 1
ATOM 757 C CA . THR A 1 95 ? 27.983 8.380 -14.723 1.00 72.19 95 THR A CA 1
ATOM 758 C C . THR A 1 95 ? 26.701 7.895 -15.401 1.00 72.19 95 THR A C 1
ATOM 760 O O . THR A 1 95 ? 26.437 8.224 -16.560 1.00 72.19 95 THR A O 1
ATOM 763 N N . PRO A 1 96 ? 25.839 7.156 -14.682 1.00 72.31 96 PRO A N 1
ATOM 764 C CA . PRO A 1 96 ? 24.531 6.782 -15.194 1.00 72.31 96 PRO A CA 1
ATOM 765 C C . PRO A 1 96 ? 23.705 8.021 -15.574 1.00 72.31 96 PRO A C 1
ATOM 767 O O . PRO A 1 96 ? 23.779 9.044 -14.882 1.00 72.31 96 PRO A O 1
ATOM 770 N N . PRO A 1 97 ? 22.860 7.939 -16.617 1.00 72.12 97 PRO A N 1
ATOM 771 C CA . PRO A 1 97 ? 21.993 9.047 -16.984 1.00 72.12 97 PRO A CA 1
ATOM 772 C C . PRO A 1 97 ? 21.003 9.375 -15.848 1.00 72.12 97 PRO A C 1
ATOM 774 O O . PRO A 1 97 ? 20.589 8.477 -15.106 1.00 72.12 97 PRO A O 1
ATOM 777 N N . PRO A 1 98 ? 20.569 10.645 -15.721 1.00 70.50 98 PRO A N 1
ATOM 778 C CA . PRO A 1 98 ? 19.528 11.044 -14.777 1.00 70.50 98 PRO A CA 1
ATOM 779 C C . PRO A 1 98 ? 18.268 10.179 -14.906 1.00 70.50 98 PRO A C 1
ATOM 781 O O . PRO A 1 98 ? 17.877 9.820 -16.017 1.00 70.50 98 PRO A O 1
ATOM 784 N N . LEU A 1 99 ? 17.592 9.897 -13.785 1.00 64.44 99 LEU A N 1
ATOM 785 C CA . LEU A 1 99 ? 16.382 9.054 -13.751 1.00 64.44 99 LEU A CA 1
ATOM 786 C C . LEU A 1 99 ? 15.288 9.540 -14.714 1.00 64.44 99 LEU A C 1
ATOM 788 O O . LEU A 1 99 ? 14.572 8.736 -15.296 1.00 64.44 99 LEU A O 1
ATOM 792 N N . GLU A 1 100 ? 15.201 10.851 -14.916 1.00 65.69 100 GLU A N 1
ATOM 793 C CA . GLU A 1 100 ? 14.274 11.512 -15.841 1.00 65.69 100 GLU A CA 1
ATOM 794 C C . GLU A 1 100 ? 14.532 11.145 -17.310 1.00 65.69 100 GLU A C 1
ATOM 796 O O . GLU A 1 100 ? 13.635 11.220 -18.139 1.00 65.69 100 GLU A O 1
ATOM 801 N N . ARG A 1 101 ? 15.751 10.722 -17.658 1.00 67.50 101 ARG A N 1
ATOM 802 C CA . ARG A 1 101 ? 16.104 10.280 -19.015 1.00 67.50 101 ARG A CA 1
ATOM 803 C C . ARG A 1 101 ? 15.926 8.778 -19.210 1.00 67.50 101 ARG A C 1
ATOM 805 O O . ARG A 1 101 ? 15.994 8.295 -20.341 1.00 67.50 101 ARG A O 1
ATOM 812 N N . LEU A 1 102 ? 15.677 8.029 -18.135 1.00 71.44 102 LEU A N 1
ATOM 813 C CA . LEU A 1 102 ? 15.415 6.600 -18.225 1.00 71.44 102 LEU A CA 1
ATOM 814 C C . LEU A 1 102 ? 14.007 6.377 -18.778 1.00 71.44 102 LEU A C 1
ATOM 816 O O . LEU A 1 102 ? 12.998 6.642 -18.127 1.00 71.44 102 LEU A O 1
ATOM 820 N N . ARG A 1 103 ? 13.931 5.854 -20.002 1.00 70.75 103 ARG A N 1
ATOM 821 C CA . ARG A 1 103 ? 12.652 5.501 -20.619 1.00 70.75 103 ARG A CA 1
ATOM 822 C C . ARG A 1 103 ? 12.112 4.211 -20.010 1.00 70.75 103 ARG A C 1
ATOM 824 O O . ARG A 1 103 ? 12.773 3.171 -20.019 1.00 70.75 103 ARG A O 1
ATOM 831 N N . MET A 1 104 ? 10.871 4.255 -19.529 1.00 77.75 104 MET A N 1
ATOM 832 C CA . MET A 1 104 ? 10.133 3.037 -19.218 1.00 77.75 104 MET A CA 1
ATOM 833 C C . MET A 1 104 ? 9.848 2.304 -20.534 1.00 77.75 104 MET A C 1
ATOM 835 O O . MET A 1 104 ? 9.239 2.862 -21.444 1.00 77.75 104 MET A O 1
ATOM 839 N N . THR A 1 105 ? 10.341 1.074 -20.662 1.00 84.12 105 THR A N 1
ATOM 840 C CA . THR A 1 105 ? 10.093 0.242 -21.841 1.00 84.12 105 THR A CA 1
ATOM 841 C C . THR A 1 105 ? 8.752 -0.466 -21.698 1.00 84.12 105 THR A C 1
ATOM 843 O O . THR A 1 105 ? 8.223 -0.597 -20.592 1.00 84.12 105 THR A O 1
ATOM 846 N N . GLU A 1 106 ? 8.230 -0.998 -22.801 1.00 85.31 106 GLU A N 1
ATOM 847 C CA . GLU A 1 106 ? 7.050 -1.864 -22.762 1.00 85.31 106 GLU A CA 1
ATOM 848 C C . GLU A 1 106 ? 7.243 -3.042 -21.795 1.00 85.31 106 GLU A C 1
ATOM 850 O O . GLU A 1 106 ? 6.355 -3.334 -20.999 1.00 85.31 106 GLU A O 1
ATOM 855 N N . ARG A 1 107 ? 8.436 -3.656 -21.776 1.00 87.94 107 ARG A N 1
ATOM 856 C CA . ARG A 1 107 ? 8.768 -4.740 -20.839 1.00 87.94 107 ARG A CA 1
ATOM 857 C C . ARG A 1 107 ? 8.634 -4.300 -19.379 1.00 87.94 107 ARG A C 1
ATOM 859 O O . ARG A 1 107 ? 8.102 -5.055 -18.571 1.00 87.94 107 ARG A O 1
ATOM 866 N N . HIS A 1 108 ? 9.106 -3.098 -19.035 1.00 89.00 108 HIS A N 1
ATOM 867 C CA . HIS A 1 108 ? 8.952 -2.556 -17.680 1.00 89.00 108 HIS A CA 1
ATOM 868 C C . HIS A 1 108 ? 7.473 -2.369 -17.326 1.00 89.00 108 HIS A C 1
ATOM 870 O O . HIS A 1 108 ? 7.057 -2.751 -16.236 1.00 89.00 108 HIS A O 1
ATOM 876 N N . GLY A 1 109 ? 6.677 -1.842 -18.262 1.00 89.00 109 GLY A N 1
ATOM 877 C CA . GLY A 1 109 ? 5.236 -1.668 -18.087 1.00 89.00 109 GLY A CA 1
ATOM 878 C C . GLY A 1 109 ? 4.500 -2.995 -17.900 1.00 89.00 109 GLY A C 1
ATOM 879 O O . GLY A 1 109 ? 3.752 -3.140 -16.941 1.00 89.00 109 GLY A O 1
ATOM 880 N N . GLN A 1 110 ? 4.754 -3.988 -18.756 1.00 92.31 110 GLN A N 1
ATOM 881 C CA . GLN A 1 110 ? 4.150 -5.321 -18.650 1.00 92.31 110 GLN A CA 1
ATOM 882 C C . GLN A 1 110 ? 4.484 -5.989 -17.311 1.00 92.31 110 GLN A C 1
ATOM 884 O O . GLN A 1 110 ? 3.594 -6.519 -16.649 1.00 92.31 110 GLN A O 1
ATOM 889 N N . PHE A 1 111 ? 5.748 -5.920 -16.881 1.00 93.62 111 PHE A N 1
ATOM 890 C CA . PHE A 1 111 ? 6.170 -6.473 -15.595 1.00 93.62 111 PHE A CA 1
ATOM 891 C C . PHE A 1 111 ? 5.496 -5.762 -14.412 1.00 93.62 111 PHE A C 1
ATOM 893 O O . PHE A 1 111 ? 4.994 -6.423 -13.505 1.00 93.62 111 PHE A O 1
ATOM 900 N N . LEU A 1 112 ? 5.440 -4.425 -14.437 1.00 93.25 112 LEU A N 1
ATOM 901 C CA . LEU A 1 112 ? 4.765 -3.632 -13.409 1.00 93.25 112 LEU A CA 1
ATOM 902 C C . LEU A 1 112 ? 3.272 -3.967 -13.336 1.00 93.25 112 LEU A C 1
ATOM 904 O O . LEU A 1 112 ? 2.766 -4.234 -12.251 1.00 93.25 112 LEU A O 1
ATOM 908 N N . MET A 1 113 ? 2.578 -3.977 -14.475 1.00 94.56 113 MET A N 1
ATOM 909 C CA . MET A 1 113 ? 1.139 -4.237 -14.525 1.00 94.56 113 MET A CA 1
ATOM 910 C C . MET A 1 113 ? 0.794 -5.651 -14.057 1.00 94.56 113 MET A C 1
ATOM 912 O O . MET A 1 113 ? -0.133 -5.800 -13.269 1.00 94.56 113 MET A O 1
ATOM 916 N N . GLY A 1 114 ? 1.571 -6.664 -14.456 1.00 96.38 114 GLY A N 1
ATOM 917 C CA . GLY A 1 114 ? 1.387 -8.027 -13.947 1.00 96.38 114 GLY A CA 1
ATOM 918 C C . GLY A 1 114 ? 1.605 -8.120 -12.432 1.00 96.38 114 GLY A C 1
ATOM 919 O O . GLY A 1 114 ? 0.847 -8.783 -11.732 1.00 96.38 114 GLY A O 1
ATOM 920 N N . GLY A 1 115 ? 2.594 -7.401 -11.891 1.00 96.19 115 GLY A N 1
ATOM 921 C CA . GLY A 1 115 ? 2.796 -7.313 -10.441 1.00 96.19 115 GLY A CA 1
ATOM 922 C C . GLY A 1 115 ? 1.650 -6.602 -9.710 1.00 96.19 115 GLY A C 1
ATOM 923 O O . GLY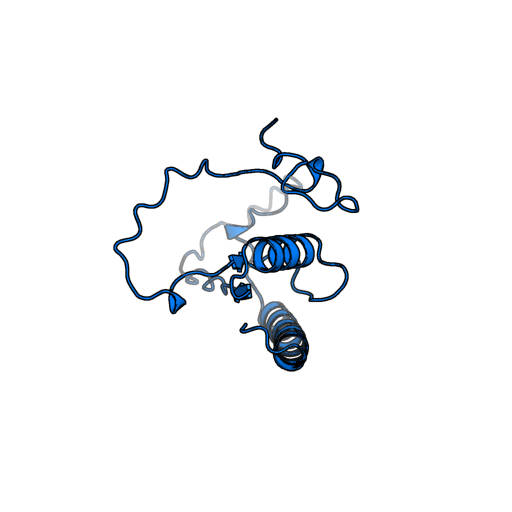 A 1 115 ? 1.231 -7.044 -8.641 1.00 96.19 115 GLY A O 1
ATOM 924 N N . LEU A 1 116 ? 1.118 -5.522 -10.289 1.00 97.00 116 LEU A N 1
ATOM 925 C CA . LEU A 1 116 ? -0.027 -4.788 -9.743 1.00 97.00 116 LEU A CA 1
ATOM 926 C C . LEU A 1 116 ? -1.309 -5.627 -9.749 1.00 97.00 116 LEU A C 1
ATOM 928 O O . LEU A 1 116 ? -2.089 -5.517 -8.809 1.00 97.00 116 LEU A O 1
ATOM 932 N N . GLU A 1 117 ? -1.511 -6.474 -10.759 1.00 97.94 117 GLU A N 1
ATOM 933 C CA . GLU A 1 117 ? -2.629 -7.422 -10.809 1.00 97.94 117 GLU A CA 1
ATOM 934 C C . GLU A 1 117 ? -2.560 -8.422 -9.645 1.00 97.94 117 GLU A C 1
ATOM 936 O O . GLU A 1 117 ? -3.535 -8.571 -8.908 1.00 97.94 117 GLU A O 1
ATOM 941 N N . CYS A 1 118 ? -1.380 -8.999 -9.381 1.00 97.81 118 CYS A N 1
ATOM 942 C CA . CYS A 1 118 ? -1.173 -9.858 -8.210 1.00 97.81 118 CYS A CA 1
ATOM 943 C C . CYS A 1 118 ? -1.495 -9.128 -6.894 1.00 97.81 118 CYS A C 1
ATOM 945 O O . CYS A 1 118 ? -2.218 -9.654 -6.049 1.00 97.81 118 CYS A O 1
ATOM 947 N N . VAL A 1 119 ? -0.995 -7.897 -6.722 1.00 98.00 119 VAL A N 1
ATOM 948 C CA . VAL A 1 119 ? -1.259 -7.087 -5.518 1.00 98.00 119 VAL A CA 1
ATOM 949 C C . VAL A 1 119 ? -2.746 -6.770 -5.368 1.00 98.00 119 VAL A C 1
ATOM 951 O O . VAL A 1 119 ? -3.282 -6.869 -4.262 1.00 98.00 119 VAL A O 1
ATOM 954 N N . HIS A 1 120 ? -3.417 -6.400 -6.460 1.00 97.88 120 HIS A N 1
ATOM 955 C CA . HIS A 1 120 ? -4.852 -6.140 -6.473 1.00 97.88 120 HIS A CA 1
ATOM 956 C C . HIS A 1 120 ? -5.632 -7.364 -5.988 1.00 97.88 120 HIS A C 1
ATOM 958 O O . HIS A 1 120 ? -6.474 -7.238 -5.098 1.00 97.88 120 HIS A O 1
ATOM 964 N N . ASP A 1 121 ? -5.334 -8.549 -6.519 1.00 98.38 121 ASP A N 1
ATOM 965 C CA . ASP A 1 121 ? -6.049 -9.774 -6.165 1.00 98.38 121 ASP A CA 1
ATOM 966 C C . ASP A 1 121 ? -5.826 -10.169 -4.700 1.00 98.38 121 ASP A C 1
ATOM 968 O O . ASP A 1 121 ? -6.776 -10.527 -3.994 1.00 98.38 121 ASP A O 1
ATOM 972 N N . GLU A 1 122 ? -4.597 -10.022 -4.202 1.00 98.31 122 GLU A N 1
ATOM 973 C CA . GLU A 1 122 ? -4.254 -10.261 -2.798 1.00 98.31 122 GLU A CA 1
ATOM 974 C C . GLU A 1 122 ? -4.980 -9.294 -1.847 1.00 98.31 122 GLU A C 1
ATOM 976 O O . GLU A 1 122 ? -5.549 -9.724 -0.838 1.00 98.31 122 GLU A O 1
ATOM 981 N N . LEU A 1 123 ? -5.008 -7.993 -2.163 1.00 97.81 123 LEU A N 1
ATOM 982 C CA . LEU A 1 123 ? -5.703 -6.982 -1.355 1.00 97.81 123 LEU A CA 1
ATOM 983 C C . LEU A 1 123 ? -7.222 -7.159 -1.411 1.00 97.81 123 LEU A C 1
ATOM 985 O O . LEU A 1 123 ? -7.893 -7.103 -0.374 1.00 97.81 123 LEU A O 1
ATOM 989 N N . LYS A 1 124 ? -7.765 -7.467 -2.591 1.00 97.94 124 LYS A N 1
ATOM 990 C CA . LYS A 1 124 ? -9.186 -7.760 -2.791 1.00 97.94 124 LYS A CA 1
ATOM 991 C C . LYS A 1 124 ? -9.628 -8.978 -1.986 1.00 97.94 124 LYS A C 1
ATOM 993 O O . LYS A 1 124 ? -10.671 -8.922 -1.336 1.00 97.94 124 LYS A O 1
ATOM 998 N N . ALA A 1 125 ? -8.820 -10.039 -1.936 1.00 97.88 125 ALA A N 1
ATOM 999 C CA . ALA A 1 125 ? -9.082 -11.207 -1.090 1.00 97.88 125 ALA A CA 1
ATOM 1000 C C . ALA A 1 125 ? -9.134 -10.864 0.414 1.00 97.88 125 ALA A C 1
ATOM 1002 O O . ALA A 1 125 ? -9.744 -11.591 1.200 1.00 97.88 125 ALA A O 1
ATOM 1003 N N . LYS A 1 126 ? -8.526 -9.744 0.824 1.00 96.31 126 LYS A N 1
ATOM 1004 C CA . LYS A 1 126 ? -8.573 -9.199 2.190 1.00 96.31 126 LYS A CA 1
ATOM 1005 C C . LYS A 1 126 ? -9.576 -8.055 2.364 1.00 96.31 126 LYS A C 1
ATOM 1007 O O . LYS A 1 126 ? -9.613 -7.457 3.433 1.00 96.31 126 LYS A O 1
ATOM 1012 N N . SER A 1 127 ? -10.407 -7.776 1.356 1.00 96.25 127 SER A N 1
ATOM 1013 C CA . SER A 1 127 ? -11.367 -6.660 1.350 1.00 96.25 127 SER A CA 1
ATOM 1014 C C . SER A 1 127 ? -10.720 -5.283 1.564 1.00 96.25 127 SER A C 1
ATOM 1016 O O . SER A 1 127 ? -11.338 -4.386 2.135 1.00 96.25 127 SER A O 1
ATOM 1018 N N . VAL A 1 128 ? -9.477 -5.106 1.108 1.00 96.19 128 VAL A N 1
ATOM 1019 C CA . VAL A 1 128 ? -8.776 -3.817 1.121 1.00 96.19 128 VAL A CA 1
ATOM 1020 C C . VAL A 1 128 ? -8.868 -3.198 -0.279 1.00 96.19 128 VAL A C 1
ATOM 1022 O O . VAL A 1 128 ? -8.378 -3.810 -1.227 1.00 96.19 128 VAL A O 1
ATOM 1025 N N . PRO A 1 129 ? -9.482 -2.012 -0.443 1.00 94.00 129 PRO A N 1
ATOM 1026 C CA . PRO A 1 129 ? -9.516 -1.321 -1.732 1.00 94.00 129 PRO A CA 1
ATOM 1027 C C . PRO A 1 129 ? -8.110 -0.925 -2.217 1.00 94.00 129 PRO A C 1
ATOM 1029 O O . PRO A 1 129 ? -7.322 -0.398 -1.420 1.00 94.00 129 PRO A O 1
ATOM 1032 N N . PHE A 1 130 ? -7.847 -1.145 -3.510 1.00 90.00 130 PHE A N 1
ATOM 1033 C CA . PHE A 1 130 ? -6.609 -0.827 -4.234 1.00 90.00 130 PHE A CA 1
ATOM 1034 C C . PHE A 1 130 ? -6.919 -0.035 -5.507 1.00 90.00 130 PHE A C 1
ATOM 1036 O O . PHE A 1 130 ? -7.906 -0.414 -6.179 1.00 90.00 130 PHE A O 1
#

Secondary structure (DSSP, 8-state):
--PPPTTTS-TTS-GGG---SS-----------GGG--EEEE-SS---STT-HHHHHHHHHHHHHT--EEEE--PPPPPPS----S---S---SPPPPGGG-PPPHHHHHHHHHHHHHHHHHHHHTT---

InterPro domains:
  IPR006050 DNA photolyase, N-terminal [PF00875] (39-130)
  IPR006050 DNA photolyase, N-terminal [PS51645] (37-130)
  IPR014729 Rossmann-like alpha/beta/alpha sandwich fold [G3DSA:3.40.50.620] (13-130)
  IPR036155 Cryptochrome/photolyase, N-terminal domain superfamily [SSF52425] (38-130)
  IPR052219 DNA Photolyase Class-2 [PTHR10211] (10-130)

Radius of gyration: 19.71 Å; chains: 1; bounding box: 53×32×50 Å

Organism: NCBI:txid44447

Sequence (130 aa):
DRSVPSTEVPSWMLPQRTRVLTETETISRKKTSEDDNCVLYWMQRDVRTVDNWGLLFAQHLAHEKKLPLRVVHVLASPLSASDPHSSDDDNADDTPPPLERLRMTERHGQFLMGGLECVHDELKAKSVPF